Protein AF-A0A432SWE0-F1 (afdb_monomer_lite)

pLDDT: mean 93.15, std 7.94, range [57.78, 98.25]

Structure (mmCIF, N/CA/C/O backbone):
data_AF-A0A432SWE0-F1
#
_entry.id   AF-A0A432SWE0-F1
#
loop_
_atom_site.group_PDB
_atom_site.id
_atom_site.type_symbol
_atom_site.label_atom_id
_atom_site.label_alt_id
_atom_site.label_comp_id
_atom_site.label_asym_id
_atom_site.label_entity_id
_atom_site.label_seq_id
_atom_site.pdbx_PDB_ins_code
_atom_site.Cartn_x
_atom_site.Cartn_y
_atom_site.Cartn_z
_atom_site.occupancy
_atom_site.B_iso_or_equiv
_atom_site.auth_seq_id
_atom_site.auth_comp_id
_atom_site.auth_asym_id
_atom_site.auth_atom_id
_atom_site.pdbx_PDB_model_num
ATOM 1 N N . MET A 1 1 ? -14.888 -0.177 28.543 1.00 61.75 1 MET A N 1
ATOM 2 C CA . MET A 1 1 ? -14.892 0.171 27.104 1.00 61.75 1 MET A CA 1
ATOM 3 C C . MET A 1 1 ? -16.168 -0.394 26.505 1.00 61.75 1 MET A C 1
ATOM 5 O O . MET A 1 1 ? -16.540 -1.489 26.908 1.00 61.75 1 MET A O 1
ATOM 9 N N . SER A 1 2 ? -16.877 0.352 25.653 1.00 79.38 2 SER A N 1
ATOM 10 C CA . SER A 1 2 ? -18.106 -0.140 25.011 1.00 79.38 2 SER A CA 1
ATOM 11 C C . SER A 1 2 ? -17.779 -1.157 23.911 1.00 79.38 2 SER A C 1
ATOM 13 O O . SER A 1 2 ? -16.688 -1.130 23.341 1.00 79.38 2 SER A O 1
ATOM 15 N N . GLU A 1 3 ? -18.718 -2.048 23.594 1.00 81.56 3 GLU A N 1
ATOM 16 C CA . GLU A 1 3 ? -18.584 -3.042 22.515 1.00 81.56 3 GLU A CA 1
ATOM 17 C C . GLU A 1 3 ? -18.241 -2.385 21.161 1.00 81.56 3 GLU A C 1
ATOM 19 O O . GLU A 1 3 ? -17.394 -2.869 20.410 1.00 81.56 3 GLU A O 1
ATOM 24 N N . THR A 1 4 ? -18.801 -1.198 20.905 1.00 83.00 4 THR A N 1
ATOM 25 C CA . THR A 1 4 ? -18.493 -0.356 19.740 1.00 83.00 4 THR A CA 1
ATOM 26 C C . THR A 1 4 ? -17.026 0.082 19.690 1.00 83.00 4 THR A C 1
ATOM 28 O O . THR A 1 4 ? -16.408 0.023 18.628 1.00 83.00 4 THR A O 1
ATOM 31 N N . MET A 1 5 ? -16.442 0.487 20.824 1.00 79.38 5 MET A N 1
ATOM 32 C CA . MET A 1 5 ? -15.031 0.890 20.888 1.00 79.38 5 MET A CA 1
ATOM 33 C C . MET A 1 5 ? -14.097 -0.288 20.589 1.00 79.38 5 MET A C 1
ATOM 35 O O . MET A 1 5 ? -13.124 -0.119 19.855 1.00 79.38 5 MET A O 1
ATOM 39 N N . ILE A 1 6 ? -14.410 -1.482 21.105 1.00 83.56 6 ILE A N 1
ATOM 40 C CA . ILE A 1 6 ? -13.624 -2.704 20.866 1.00 83.56 6 ILE A CA 1
ATOM 41 C C . ILE A 1 6 ? -13.666 -3.077 19.376 1.00 83.56 6 ILE A C 1
ATOM 43 O O . ILE A 1 6 ? -12.623 -3.275 18.755 1.00 83.56 6 ILE A O 1
ATOM 47 N N . ASN A 1 7 ? -14.852 -3.060 18.761 1.00 89.19 7 ASN A N 1
ATOM 48 C CA . ASN A 1 7 ? -15.017 -3.335 17.330 1.00 89.19 7 ASN A CA 1
ATOM 49 C C . ASN A 1 7 ? -14.258 -2.321 16.447 1.00 89.19 7 ASN A C 1
ATOM 51 O O . ASN A 1 7 ? -13.604 -2.688 15.469 1.00 89.19 7 ASN A O 1
ATOM 55 N N . ASN A 1 8 ? -14.290 -1.034 16.804 1.00 91.94 8 ASN A N 1
ATOM 56 C CA . ASN A 1 8 ? -13.547 -0.007 16.071 1.00 91.94 8 ASN A CA 1
ATOM 57 C C . ASN A 1 8 ? -12.027 -0.209 16.187 1.00 91.94 8 ASN A C 1
ATOM 59 O O . ASN A 1 8 ? -11.320 -0.044 15.193 1.00 91.94 8 ASN A O 1
ATOM 63 N N . GLN A 1 9 ? -11.520 -0.623 17.353 1.00 91.94 9 GLN A N 1
ATOM 64 C CA . GLN A 1 9 ? -10.102 -0.954 17.532 1.00 91.94 9 GLN A CA 1
ATOM 65 C C . GLN A 1 9 ? -9.671 -2.152 16.675 1.00 91.94 9 GLN A C 1
ATOM 67 O O . GLN A 1 9 ? -8.634 -2.078 16.012 1.00 91.94 9 GLN A O 1
ATOM 72 N N . GLU A 1 10 ? -10.473 -3.217 16.613 1.00 94.19 10 GLU A N 1
ATOM 73 C CA . GLU A 1 10 ? -10.187 -4.377 15.758 1.00 94.19 10 GLU A CA 1
ATOM 74 C C . GLU A 1 10 ? -10.166 -4.013 14.268 1.00 94.19 10 GLU A C 1
ATOM 76 O O . GLU A 1 10 ? -9.285 -4.455 13.524 1.00 94.19 10 GLU A O 1
ATOM 81 N N . LYS A 1 11 ? -11.108 -3.176 13.816 1.00 95.12 11 LYS A N 1
ATOM 82 C CA . LYS A 1 11 ? -11.130 -2.664 12.437 1.00 95.12 11 LYS A CA 1
ATOM 83 C C . LYS A 1 11 ? -9.887 -1.837 12.127 1.00 95.12 11 LYS A C 1
ATOM 85 O O . LYS A 1 11 ? -9.245 -2.073 11.108 1.00 95.12 11 LYS A O 1
ATOM 90 N N . ILE A 1 12 ? -9.505 -0.923 13.020 1.00 95.94 12 ILE A N 1
ATOM 91 C CA . ILE A 1 12 ? -8.288 -0.115 12.864 1.00 95.94 12 ILE A CA 1
ATOM 92 C C . ILE A 1 12 ? -7.048 -1.015 12.780 1.00 95.94 12 ILE A C 1
ATOM 94 O O . ILE A 1 12 ? -6.198 -0.784 11.924 1.00 95.94 12 ILE A O 1
ATOM 98 N N . ALA A 1 13 ? -6.951 -2.060 13.608 1.00 96.88 13 ALA A N 1
ATOM 99 C CA . ALA A 1 13 ? -5.834 -3.003 13.563 1.00 96.88 13 ALA A CA 1
ATOM 100 C C . ALA A 1 13 ? -5.746 -3.736 12.212 1.00 96.88 13 ALA A C 1
ATOM 102 O O . ALA A 1 13 ? -4.665 -3.829 11.628 1.00 96.88 13 ALA A O 1
ATOM 103 N N . LYS A 1 14 ? -6.884 -4.191 11.671 1.00 97.69 14 LYS A N 1
ATOM 104 C CA . LYS A 1 14 ? -6.946 -4.816 10.338 1.00 97.69 14 LYS A CA 1
ATOM 105 C C . LYS A 1 14 ? -6.540 -3.844 9.229 1.00 97.69 14 LYS A C 1
ATOM 107 O O . LYS A 1 14 ? -5.773 -4.220 8.346 1.00 97.69 14 LYS A O 1
ATOM 112 N N . ILE A 1 15 ? -7.013 -2.597 9.287 1.00 97.81 15 ILE A N 1
ATOM 113 C CA . ILE A 1 15 ? -6.661 -1.569 8.300 1.00 97.81 15 ILE A CA 1
ATOM 114 C C . ILE A 1 15 ? -5.165 -1.236 8.369 1.00 97.81 15 ILE A C 1
ATOM 116 O O . ILE A 1 15 ? -4.519 -1.153 7.329 1.00 97.81 15 ILE A O 1
ATOM 120 N N . ASN A 1 16 ? -4.594 -1.099 9.569 1.00 97.75 16 ASN A N 1
ATOM 121 C CA . ASN A 1 16 ? -3.157 -0.864 9.740 1.00 97.75 16 ASN A CA 1
ATOM 122 C C . ASN A 1 16 ? -2.325 -1.987 9.119 1.00 97.75 16 ASN A C 1
ATOM 124 O O . ASN A 1 16 ? -1.419 -1.702 8.341 1.00 97.75 16 ASN A O 1
ATOM 128 N N . LYS A 1 17 ? -2.687 -3.250 9.380 1.00 98.19 17 LYS A N 1
ATOM 129 C CA . LYS A 1 17 ? -2.022 -4.399 8.756 1.00 98.19 17 LYS A CA 1
ATOM 130 C C . LYS A 1 17 ? -2.084 -4.322 7.226 1.00 98.19 17 LYS A C 1
ATOM 132 O O . LYS A 1 17 ? -1.079 -4.528 6.554 1.00 98.19 17 LYS A O 1
ATOM 137 N N . LYS A 1 18 ? -3.243 -3.964 6.664 1.00 97.94 18 LYS A N 1
ATOM 138 C CA . LYS A 1 18 ? -3.385 -3.800 5.212 1.00 97.94 18 LYS A CA 1
ATOM 139 C C . LYS A 1 18 ? -2.513 -2.663 4.666 1.00 97.94 18 LYS A C 1
ATOM 141 O O . LYS A 1 18 ? -1.921 -2.814 3.603 1.00 97.94 18 LYS A O 1
ATOM 146 N N . ILE A 1 19 ? -2.406 -1.541 5.381 1.00 98.06 19 ILE A N 1
ATOM 147 C CA . ILE A 1 19 ? -1.508 -0.436 5.009 1.00 98.06 19 ILE A CA 1
ATOM 148 C C . ILE A 1 19 ? -0.048 -0.908 5.000 1.00 98.06 19 ILE A C 1
ATOM 150 O O . ILE A 1 19 ? 0.681 -0.574 4.072 1.00 98.06 19 ILE A O 1
ATOM 154 N N . GLU A 1 20 ? 0.381 -1.683 5.997 1.00 98.25 20 GLU A N 1
ATOM 155 C CA . GLU A 1 20 ? 1.740 -2.237 6.051 1.00 98.25 20 GLU A CA 1
ATOM 156 C C . GLU A 1 20 ? 2.033 -3.142 4.849 1.00 98.25 20 GLU A C 1
ATOM 158 O O . GLU A 1 20 ? 3.067 -2.977 4.202 1.00 98.25 20 GLU A O 1
ATOM 163 N N . GLU A 1 21 ? 1.102 -4.032 4.493 1.00 98.19 21 GLU A N 1
ATOM 164 C CA . GLU A 1 21 ? 1.208 -4.886 3.303 1.00 98.19 21 GLU A CA 1
ATOM 165 C C . GLU A 1 21 ? 1.328 -4.054 2.015 1.00 98.19 21 GLU A C 1
ATOM 167 O O . GLU A 1 21 ? 2.213 -4.307 1.197 1.00 98.19 21 GLU A O 1
ATOM 172 N N . LEU A 1 22 ? 0.493 -3.021 1.849 1.00 98.19 22 LEU A N 1
ATOM 173 C CA . LEU A 1 22 ? 0.548 -2.124 0.687 1.00 98.19 22 LEU A CA 1
ATOM 174 C C . LEU A 1 22 ? 1.863 -1.333 0.625 1.00 98.19 22 LEU A C 1
ATOM 176 O O . LEU A 1 22 ? 2.393 -1.118 -0.459 1.00 98.19 22 LEU A O 1
ATOM 180 N N . LEU A 1 23 ? 2.423 -0.927 1.767 1.00 98.06 23 LEU A N 1
ATOM 181 C CA . LEU A 1 23 ? 3.717 -0.238 1.819 1.00 98.06 23 LEU A CA 1
ATOM 182 C C . LEU A 1 23 ? 4.887 -1.150 1.433 1.00 98.06 23 LEU A C 1
ATOM 184 O O . LEU A 1 23 ? 5.885 -0.664 0.903 1.00 98.06 23 LEU A O 1
ATOM 188 N N . VAL A 1 24 ? 4.794 -2.454 1.708 1.00 98.12 24 VAL A N 1
ATOM 189 C CA . VAL A 1 24 ? 5.773 -3.431 1.208 1.00 98.12 24 VAL A CA 1
ATOM 190 C C . VAL A 1 24 ? 5.673 -3.535 -0.312 1.00 98.12 24 VAL A C 1
ATOM 192 O O . VAL A 1 24 ? 6.693 -3.405 -0.980 1.00 98.12 24 VAL A O 1
ATOM 195 N N . GLN A 1 25 ? 4.463 -3.682 -0.859 1.00 97.50 25 GLN A N 1
ATOM 196 C CA . GLN A 1 25 ? 4.255 -3.750 -2.312 1.00 97.50 25 GLN A CA 1
ATOM 197 C C . GLN A 1 25 ? 4.717 -2.475 -3.025 1.00 97.50 25 GLN A C 1
ATOM 199 O O . GLN A 1 25 ? 5.406 -2.554 -4.037 1.00 97.50 25 GLN A O 1
ATOM 204 N N . TYR A 1 26 ? 4.418 -1.305 -2.454 1.00 97.81 26 TYR A N 1
ATOM 205 C CA . TYR A 1 26 ? 4.891 -0.023 -2.970 1.00 97.81 26 TYR A CA 1
ATOM 206 C C . TYR A 1 26 ? 6.419 0.020 -3.062 1.00 97.81 26 TYR A C 1
ATOM 208 O O . TYR A 1 26 ? 6.952 0.432 -4.083 1.00 97.81 26 TYR A O 1
ATOM 216 N N . ARG A 1 27 ? 7.131 -0.411 -2.009 1.00 97.56 27 ARG A N 1
ATOM 217 C CA . ARG A 1 27 ? 8.602 -0.435 -2.014 1.00 97.56 27 ARG A CA 1
ATOM 218 C C . ARG A 1 27 ? 9.151 -1.360 -3.094 1.00 97.56 27 ARG A C 1
ATOM 220 O O . ARG A 1 27 ? 10.000 -0.929 -3.853 1.00 97.56 27 ARG A O 1
ATOM 227 N N . LEU A 1 28 ? 8.605 -2.570 -3.215 1.00 97.12 28 LEU A N 1
ATOM 228 C CA . LEU A 1 28 ? 9.027 -3.515 -4.252 1.00 97.12 28 LEU A CA 1
ATOM 229 C C . LEU A 1 28 ? 8.817 -2.950 -5.663 1.00 97.12 28 LEU A C 1
ATOM 231 O O . LEU A 1 28 ? 9.714 -3.039 -6.493 1.00 97.12 28 LEU A O 1
ATOM 235 N N . LYS A 1 29 ? 7.662 -2.326 -5.921 1.00 96.12 29 LYS A N 1
ATOM 236 C CA . LYS A 1 29 ? 7.381 -1.688 -7.215 1.00 96.12 29 LYS A CA 1
ATOM 237 C C . LYS A 1 29 ? 8.241 -0.455 -7.469 1.00 96.12 29 LYS A C 1
ATOM 239 O O . LYS A 1 29 ? 8.591 -0.181 -8.608 1.00 96.12 29 LYS A O 1
ATOM 244 N N . HIS A 1 30 ? 8.602 0.284 -6.428 1.00 96.19 30 HIS A N 1
ATOM 245 C CA . HIS A 1 30 ? 9.521 1.407 -6.559 1.00 96.19 30 HIS A CA 1
ATOM 246 C C . HIS A 1 30 ? 10.938 0.931 -6.900 1.00 96.19 30 HIS A C 1
ATOM 248 O O . HIS A 1 30 ? 11.572 1.507 -7.776 1.00 96.19 30 HIS A O 1
ATOM 254 N N . ASP A 1 31 ? 11.413 -0.138 -6.259 1.00 96.94 31 ASP A N 1
ATOM 255 C CA . ASP A 1 31 ? 12.705 -0.749 -6.584 1.00 96.94 31 ASP A CA 1
ATOM 256 C C . ASP A 1 31 ? 12.705 -1.291 -8.028 1.00 96.94 31 ASP A C 1
ATOM 258 O O . ASP A 1 31 ? 13.690 -1.146 -8.746 1.00 96.94 31 ASP A O 1
ATOM 262 N N . GLU A 1 32 ? 11.585 -1.864 -8.487 1.00 95.25 32 GLU A N 1
ATOM 263 C CA . GLU A 1 32 ? 11.391 -2.275 -9.886 1.00 95.25 32 GLU A CA 1
ATOM 264 C C . GLU A 1 32 ? 11.510 -1.080 -10.844 1.00 95.25 32 GLU A C 1
ATOM 266 O O . GLU A 1 32 ? 12.268 -1.154 -11.808 1.00 95.25 32 GLU A O 1
ATOM 271 N N . LEU A 1 33 ? 10.860 0.050 -10.530 1.00 95.06 33 LEU A N 1
ATOM 272 C CA . LEU A 1 33 ? 10.939 1.283 -11.321 1.00 95.06 33 LEU A CA 1
ATOM 273 C C . LEU A 1 33 ? 12.375 1.793 -11.482 1.00 95.06 33 LEU A C 1
ATOM 275 O O . LEU A 1 33 ? 12.741 2.253 -12.560 1.00 95.06 33 LEU A O 1
ATOM 279 N N . GLU A 1 34 ? 13.178 1.741 -10.415 1.00 94.50 34 GLU A N 1
ATOM 280 C CA . GLU A 1 34 ? 14.578 2.185 -10.451 1.00 94.50 34 GLU A CA 1
ATOM 281 C C . GLU A 1 34 ? 15.454 1.311 -11.360 1.00 94.50 34 GLU A C 1
ATOM 283 O O . GLU A 1 34 ? 16.480 1.776 -11.860 1.00 94.50 34 GLU A O 1
ATOM 288 N N . LEU A 1 35 ? 15.056 0.056 -11.580 1.00 95.00 35 LEU A N 1
ATOM 289 C CA . LEU A 1 35 ? 15.769 -0.901 -12.423 1.00 95.00 35 LEU A CA 1
ATOM 290 C C . LEU A 1 35 ? 15.230 -0.954 -13.861 1.00 95.00 35 LEU A C 1
ATOM 292 O O . LEU A 1 35 ? 15.925 -1.461 -14.746 1.00 95.00 35 LEU A O 1
ATOM 296 N N . SER A 1 36 ? 14.022 -0.443 -14.107 1.00 92.12 36 SER A N 1
ATOM 297 C CA . SER A 1 36 ? 13.384 -0.440 -15.424 1.00 92.12 36 SER A CA 1
ATOM 298 C C . SER A 1 36 ? 14.048 0.535 -16.396 1.00 92.12 36 SER A C 1
ATOM 300 O O . SER A 1 36 ? 14.340 1.686 -16.076 1.00 92.12 36 SER A O 1
ATOM 302 N N . THR A 1 37 ? 14.236 0.080 -17.633 1.00 92.56 37 THR A N 1
ATOM 303 C CA . THR A 1 37 ? 14.800 0.879 -18.734 1.00 92.56 37 THR A CA 1
ATOM 3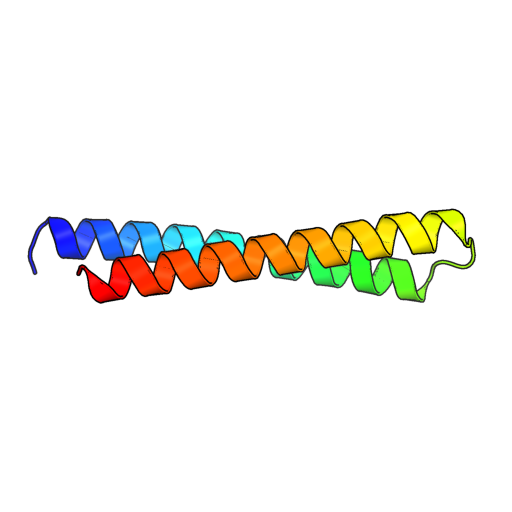04 C C . THR A 1 37 ? 13.829 1.067 -19.899 1.00 92.56 37 THR A C 1
ATOM 306 O O . THR A 1 37 ? 14.090 1.887 -20.780 1.00 92.56 37 THR A O 1
ATOM 309 N N . GLU A 1 38 ? 12.711 0.337 -19.910 1.00 92.44 38 GLU A N 1
ATOM 310 C CA . GLU A 1 38 ? 11.684 0.406 -20.947 1.00 92.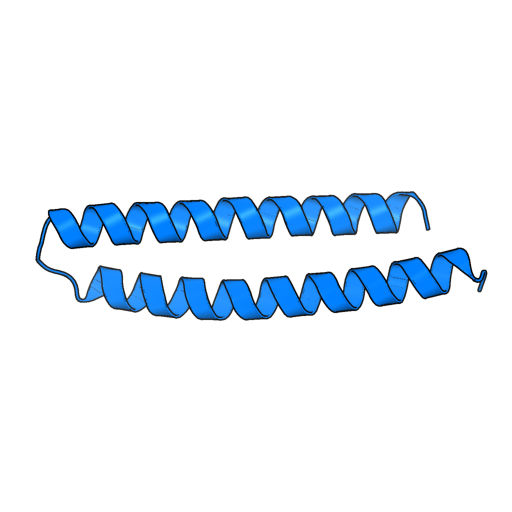44 38 GLU A CA 1
ATOM 311 C C . GLU A 1 38 ? 10.589 1.411 -20.562 1.00 92.44 38 GLU A C 1
ATOM 313 O O . GLU A 1 38 ? 10.031 1.362 -19.468 1.00 92.44 38 GLU A O 1
ATOM 318 N N . GLU A 1 39 ? 10.268 2.341 -21.468 1.00 86.81 39 GLU A N 1
ATOM 319 C CA . GLU A 1 39 ? 9.320 3.436 -21.200 1.00 86.81 39 GLU A CA 1
ATOM 320 C C . GLU A 1 39 ? 7.901 2.934 -20.885 1.00 86.81 39 GLU A C 1
ATOM 322 O O . GLU A 1 39 ? 7.214 3.515 -20.044 1.00 86.81 39 GLU A O 1
ATOM 327 N N . TRP A 1 40 ? 7.477 1.835 -21.520 1.00 88.69 40 TRP A N 1
ATOM 328 C CA . TRP A 1 40 ? 6.178 1.211 -21.261 1.00 88.69 40 TRP A CA 1
ATOM 329 C C . TRP A 1 40 ? 6.092 0.654 -19.833 1.00 88.69 40 TRP A C 1
ATOM 331 O O . TRP A 1 40 ? 5.167 0.997 -19.097 1.00 88.69 40 TRP A O 1
ATOM 341 N N . ASP A 1 41 ? 7.103 -0.109 -19.414 1.00 88.62 41 ASP A N 1
ATOM 342 C CA . ASP A 1 41 ? 7.191 -0.680 -18.066 1.00 88.62 41 ASP A CA 1
ATOM 343 C C . ASP A 1 41 ? 7.223 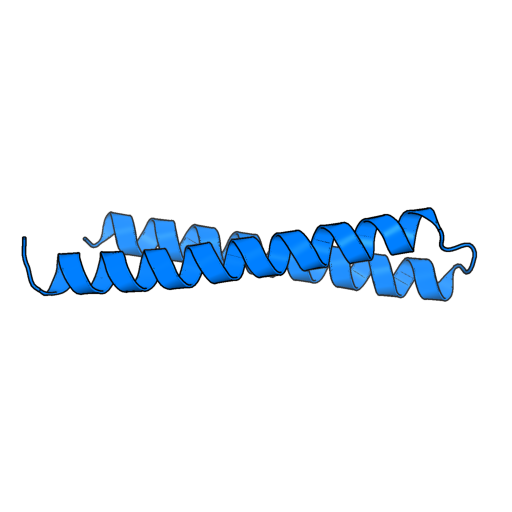0.417 -16.995 1.00 88.62 41 ASP A C 1
ATOM 345 O O . ASP A 1 41 ? 6.518 0.342 -15.990 1.00 88.62 41 ASP A O 1
ATOM 349 N N . ILE A 1 42 ? 7.987 1.489 -17.233 1.00 94.06 42 ILE A N 1
ATOM 350 C CA . ILE A 1 42 ? 8.033 2.665 -16.352 1.00 94.06 42 ILE A CA 1
ATOM 351 C C . ILE A 1 42 ? 6.631 3.263 -16.175 1.00 94.06 42 ILE A C 1
ATOM 353 O O . ILE A 1 42 ? 6.245 3.594 -15.051 1.00 94.06 42 ILE A O 1
ATOM 357 N N . GLY A 1 43 ? 5.867 3.396 -17.263 1.00 96.06 43 GLY A N 1
ATOM 358 C CA . GLY A 1 43 ? 4.506 3.930 -17.234 1.00 96.06 43 GLY A CA 1
ATOM 359 C C . GLY A 1 43 ? 3.555 3.084 -16.384 1.00 96.06 43 GLY A C 1
ATOM 360 O O . GLY A 1 43 ? 2.871 3.623 -15.510 1.00 96.06 43 GLY A O 1
ATOM 361 N N . GLU A 1 44 ? 3.550 1.766 -16.589 1.00 96.06 44 GLU A N 1
ATOM 362 C CA . GLU A 1 44 ? 2.713 0.839 -15.815 1.00 96.06 44 GLU A CA 1
ATOM 363 C C . GLU A 1 44 ? 3.095 0.834 -14.326 1.00 96.06 44 GLU A C 1
ATOM 365 O O . GLU A 1 44 ? 2.234 0.950 -13.450 1.00 96.06 44 GLU A O 1
ATOM 370 N N . ILE A 1 45 ? 4.394 0.793 -14.014 1.00 95.62 45 ILE A N 1
ATOM 371 C CA . ILE A 1 45 ? 4.874 0.800 -12.627 1.00 95.62 45 ILE A CA 1
ATOM 372 C C . ILE A 1 45 ? 4.514 2.120 -11.924 1.00 95.62 45 ILE A C 1
ATOM 374 O O . ILE A 1 45 ? 4.122 2.123 -10.752 1.00 95.62 45 ILE A O 1
ATOM 378 N N . GLN A 1 46 ? 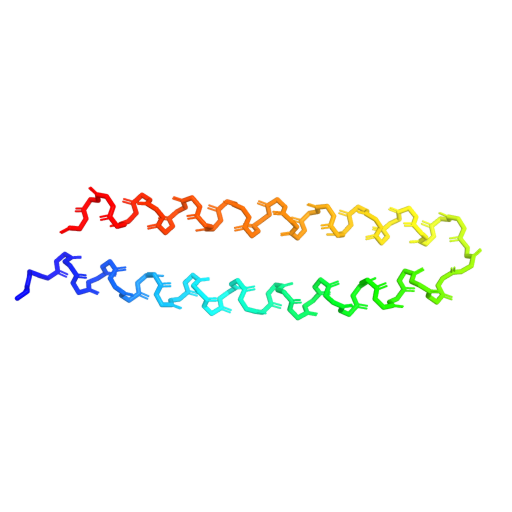4.596 3.259 -12.617 1.00 96.44 46 GLN A N 1
ATOM 379 C CA . GLN A 1 46 ? 4.165 4.548 -12.067 1.00 96.44 46 GLN A CA 1
ATOM 380 C C . GLN A 1 46 ? 2.657 4.588 -11.777 1.00 96.44 46 GLN A C 1
ATOM 382 O O . GLN A 1 46 ? 2.240 5.170 -10.766 1.00 96.44 46 GLN A O 1
ATOM 387 N N . GLU A 1 47 ? 1.834 3.965 -12.624 1.00 97.56 47 GLU A N 1
ATOM 388 C CA . GLU A 1 47 ? 0.398 3.832 -12.375 1.00 97.56 47 GLU A CA 1
ATOM 389 C C . GLU A 1 47 ? 0.129 2.990 -11.119 1.00 97.56 47 GLU A C 1
ATOM 391 O O . GLU A 1 47 ? -0.623 3.425 -10.235 1.00 97.56 47 GLU A O 1
ATOM 396 N N . ASP A 1 48 ? 0.805 1.850 -10.979 1.00 96.94 48 ASP A N 1
ATOM 397 C CA . ASP A 1 48 ? 0.723 0.989 -9.797 1.00 96.94 48 ASP A CA 1
ATOM 398 C C . ASP A 1 48 ? 1.088 1.746 -8.511 1.00 96.94 48 ASP A C 1
ATOM 400 O O . ASP A 1 48 ? 0.332 1.737 -7.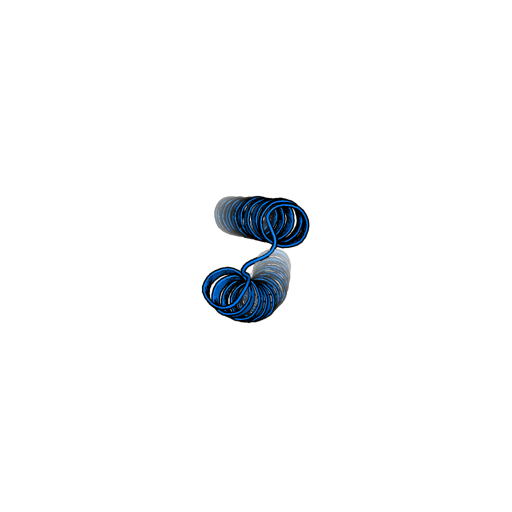532 1.00 96.94 48 ASP A O 1
ATOM 404 N N . LEU A 1 49 ? 2.204 2.483 -8.509 1.00 97.56 49 LEU A N 1
ATOM 405 C CA . LEU A 1 49 ? 2.633 3.307 -7.370 1.00 97.56 49 LEU A CA 1
ATOM 406 C C . LEU A 1 49 ? 1.598 4.385 -7.004 1.00 97.56 49 LEU A C 1
ATOM 408 O O . LEU A 1 49 ? 1.343 4.648 -5.817 1.00 97.56 49 LEU A O 1
ATOM 412 N N . SER A 1 50 ? 0.955 4.991 -8.007 1.00 97.81 50 SER A N 1
ATOM 413 C CA . SER A 1 50 ? -0.138 5.948 -7.805 1.00 97.81 50 SER A CA 1
ATOM 414 C C . SER A 1 50 ? -1.356 5.281 -7.162 1.00 97.81 50 SER A C 1
ATOM 416 O O . SER A 1 50 ? -1.951 5.826 -6.223 1.00 97.81 50 SER A O 1
ATOM 418 N N . ASN A 1 51 ? -1.708 4.080 -7.617 1.00 98.12 51 ASN A N 1
ATOM 419 C CA . ASN A 1 51 ? -2.833 3.309 -7.099 1.00 98.12 51 ASN A CA 1
ATOM 420 C C . ASN A 1 51 ? -2.610 2.879 -5.642 1.00 98.12 51 ASN A C 1
ATOM 422 O O . ASN A 1 51 ? -3.482 3.129 -4.803 1.00 98.12 51 ASN A O 1
ATOM 426 N N . TYR A 1 52 ? -1.420 2.381 -5.295 1.00 97.62 52 TYR A N 1
ATOM 427 C CA . TYR A 1 52 ? -1.056 2.095 -3.902 1.00 97.62 52 TYR A CA 1
ATOM 428 C C . TYR A 1 52 ? -1.164 3.334 -3.011 1.00 97.62 52 TYR A C 1
ATOM 430 O O . TYR A 1 52 ? -1.745 3.282 -1.923 1.00 97.62 52 TYR A O 1
ATOM 438 N N . THR A 1 53 ? -0.664 4.480 -3.479 1.00 97.00 53 THR A N 1
ATOM 439 C CA . THR A 1 53 ? -0.742 5.743 -2.732 1.00 97.00 53 THR A CA 1
ATOM 440 C C . THR A 1 53 ? -2.191 6.164 -2.471 1.00 97.00 53 THR A C 1
ATOM 442 O O . THR A 1 53 ? -2.542 6.565 -1.354 1.00 97.00 53 THR A O 1
ATOM 445 N N . LYS A 1 54 ? -3.064 6.055 -3.482 1.00 98.19 54 LYS A N 1
ATOM 446 C CA . LYS A 1 54 ? -4.500 6.351 -3.351 1.00 98.19 54 LYS A CA 1
ATOM 447 C C . LYS A 1 54 ? -5.168 5.425 -2.334 1.00 98.19 54 LYS A C 1
ATOM 449 O O . LYS A 1 54 ? -5.915 5.908 -1.479 1.00 98.19 54 LYS A O 1
ATOM 454 N N . GLU A 1 55 ? -4.885 4.126 -2.392 1.00 98.06 55 GLU A N 1
ATOM 455 C CA . GLU A 1 55 ? -5.469 3.137 -1.485 1.00 98.06 55 GLU A CA 1
ATOM 456 C C . GLU A 1 55 ? -5.022 3.361 -0.034 1.00 98.06 55 GLU A C 1
ATOM 458 O O . GLU A 1 55 ? -5.865 3.467 0.859 1.00 98.06 55 GLU A O 1
ATOM 463 N N . ILE A 1 56 ? -3.724 3.570 0.204 1.00 97.31 56 ILE A N 1
ATOM 464 C CA . ILE A 1 56 ? -3.188 3.886 1.537 1.00 97.31 56 ILE A CA 1
ATOM 465 C C . ILE A 1 56 ? -3.861 5.140 2.112 1.00 97.31 56 ILE A C 1
ATOM 467 O O . ILE A 1 56 ? -4.256 5.159 3.281 1.00 97.31 56 ILE A O 1
ATOM 471 N N . ASN A 1 57 ? -4.037 6.192 1.309 1.00 97.88 57 ASN A N 1
ATOM 472 C CA . ASN A 1 57 ? -4.697 7.418 1.761 1.00 97.88 57 ASN A CA 1
ATOM 473 C C . ASN A 1 57 ? -6.183 7.209 2.081 1.00 97.88 57 ASN A C 1
ATOM 475 O O . ASN A 1 57 ? -6.683 7.781 3.054 1.00 97.88 57 ASN A O 1
ATOM 479 N N . LYS A 1 58 ? -6.890 6.376 1.310 1.00 98.12 58 LYS A N 1
ATOM 480 C CA . LYS A 1 58 ? -8.277 5.992 1.603 1.00 98.12 58 LYS A CA 1
ATOM 481 C C . LYS A 1 58 ? -8.370 5.273 2.952 1.00 98.12 58 LYS A C 1
ATOM 483 O O . LYS A 1 58 ? -9.174 5.670 3.792 1.00 98.12 58 LYS A O 1
ATOM 488 N N . LEU A 1 59 ? -7.503 4.290 3.186 1.00 97.88 59 LEU A N 1
ATOM 489 C CA . LEU A 1 59 ? -7.453 3.527 4.435 1.00 97.88 59 LEU A CA 1
ATOM 490 C C . LEU A 1 59 ? -7.106 4.412 5.645 1.00 97.88 59 LEU A C 1
ATOM 492 O O . LEU A 1 59 ? -7.726 4.300 6.703 1.00 97.88 59 LEU A O 1
ATOM 496 N N . LYS A 1 60 ? -6.183 5.370 5.491 1.00 96.75 60 LYS A N 1
ATOM 497 C CA . LYS A 1 60 ? -5.875 6.359 6.541 1.00 96.75 60 LYS A CA 1
ATOM 498 C C . LYS A 1 60 ? -7.084 7.226 6.906 1.00 96.75 60 LYS A C 1
ATOM 500 O O . LYS A 1 60 ? -7.309 7.487 8.088 1.00 96.75 60 LYS A O 1
ATOM 505 N N . ARG A 1 61 ? -7.878 7.659 5.918 1.00 97.31 61 ARG A N 1
ATOM 506 C CA . ARG A 1 61 ? -9.130 8.400 6.168 1.00 97.31 61 ARG A CA 1
ATOM 507 C C . ARG A 1 61 ? -10.164 7.534 6.880 1.00 97.31 61 ARG A C 1
ATOM 509 O O . ARG A 1 61 ? -10.844 8.022 7.775 1.00 97.31 61 ARG A O 1
ATOM 516 N N . GLU A 1 62 ? -10.255 6.256 6.528 1.00 96.50 62 GLU A N 1
ATOM 517 C CA . GLU A 1 62 ? -11.143 5.312 7.210 1.00 96.50 62 GLU A CA 1
ATOM 518 C C . GLU A 1 62 ? -10.775 5.158 8.692 1.00 96.50 62 GLU A C 1
ATOM 520 O O . GLU A 1 62 ? -11.646 5.280 9.551 1.00 96.50 62 GLU A O 1
ATOM 525 N N . ILE A 1 63 ? -9.482 5.022 9.014 1.00 95.38 63 ILE A N 1
ATOM 526 C CA . ILE A 1 63 ? -9.000 5.026 10.406 1.00 95.38 63 ILE A CA 1
ATOM 527 C C . ILE A 1 63 ? -9.388 6.321 11.121 1.00 95.38 63 ILE A C 1
ATOM 529 O O . ILE A 1 63 ? -9.850 6.271 12.260 1.00 95.38 63 ILE A O 1
ATOM 533 N N . HIS A 1 64 ? -9.190 7.478 10.483 1.00 94.81 64 HIS A N 1
ATOM 534 C CA . HIS A 1 64 ? -9.558 8.767 11.070 1.00 94.81 64 HIS A CA 1
ATOM 535 C C . HIS A 1 64 ? -11.056 8.820 11.412 1.00 94.81 64 HIS A C 1
ATOM 537 O O . HIS A 1 64 ? -11.422 9.217 12.516 1.00 94.81 64 HIS A O 1
ATOM 543 N N . ASN A 1 65 ? -11.917 8.347 10.509 1.00 94.00 65 ASN A N 1
ATOM 544 C CA . ASN A 1 65 ? -13.360 8.295 10.735 1.00 94.00 65 ASN A CA 1
ATOM 545 C C . ASN A 1 65 ? -13.729 7.331 11.871 1.00 94.00 65 ASN A C 1
ATOM 547 O O . ASN A 1 65 ? -14.506 7.696 12.746 1.00 94.00 65 ASN A O 1
ATOM 551 N N . LEU A 1 66 ? -13.135 6.134 11.908 1.00 92.44 66 LEU A N 1
ATOM 552 C CA . LEU A 1 66 ? -13.368 5.166 12.986 1.00 92.44 66 LEU A CA 1
ATOM 553 C C . LEU A 1 66 ? -12.947 5.714 14.353 1.00 92.44 66 LEU A C 1
ATOM 555 O O . LEU A 1 66 ? -13.637 5.47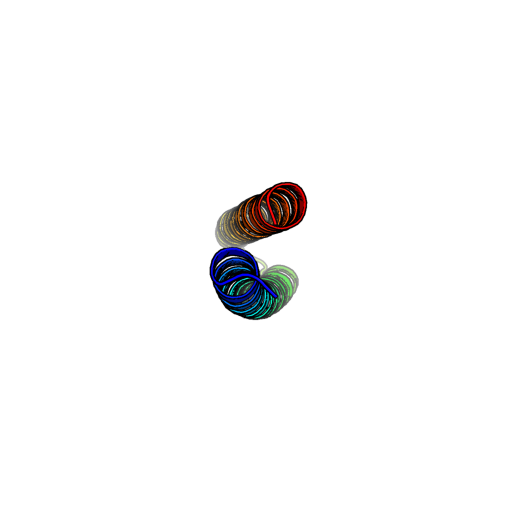6 15.337 1.00 92.44 66 LEU A O 1
ATOM 559 N N . LYS A 1 67 ? -11.848 6.475 14.414 1.00 89.38 67 LYS A N 1
ATOM 560 C CA . LYS A 1 67 ? -11.395 7.146 15.641 1.00 89.38 67 LYS A CA 1
ATOM 561 C C . LYS A 1 67 ? -12.286 8.315 16.053 1.00 89.38 67 LYS A C 1
ATOM 563 O O . LYS A 1 67 ? -12.382 8.590 17.237 1.00 89.38 67 LYS A O 1
ATOM 568 N N . SER A 1 68 ? -12.910 9.004 15.098 1.00 84.75 68 SER A N 1
ATOM 569 C CA . SER A 1 68 ? -13.800 10.138 15.378 1.00 84.75 68 SER A CA 1
ATOM 570 C C . SER A 1 68 ? -15.191 9.715 15.866 1.00 84.75 68 SER A C 1
ATOM 572 O O . SER A 1 68 ? -15.924 10.560 16.372 1.00 84.75 68 SER A O 1
ATOM 574 N N . VAL A 1 69 ? -15.572 8.449 15.661 1.00 70.50 69 VAL A N 1
ATOM 575 C CA . VAL A 1 69 ? -16.887 7.882 16.022 1.00 70.50 69 VAL A CA 1
ATOM 576 C C . VAL A 1 69 ? -16.781 6.889 17.198 1.00 70.50 69 VAL A C 1
ATOM 578 O O . VAL A 1 69 ? -17.802 6.446 17.720 1.00 70.50 69 VAL A O 1
ATOM 581 N N . ALA A 1 70 ? -15.559 6.522 17.607 1.00 57.78 70 ALA A N 1
ATOM 582 C CA . ALA A 1 70 ? -15.272 5.687 18.779 1.00 57.78 70 ALA A CA 1
ATOM 583 C C . ALA A 1 70 ? -15.281 6.512 20.071 1.00 57.78 70 ALA A C 1
ATOM 585 O O . ALA A 1 70 ? -15.764 5.958 21.082 1.00 57.78 70 ALA A O 1
#

Secondary structure (DSSP, 8-state):
--HHHHHHHHHHHHHHHHHHHHHHHHHHHHHHHHH---HHHHHHHHHHHHHHHHHHHHHHHHHHHHHHH-

Foldseek 3Di:
DDPLLVVLVVLLVVLVVVLVVLVVVLVVLVVVLVVDDDPVSVVVSVVSNVVSVVSSVVSVVVNVVSVVVD

Sequence (70 aa):
MSETMINNQEKIAKINKKIEELLVQYRLKHDELELSTEEWDIGEIQEDLSNYTKEINKLKREIHNLKSVA

Radius of gyration: 16.25 Å; chains: 1; bounding box: 34×15×48 Å